Protein AF-A0A0B6YIV0-F1 (afdb_monomer_lite)

Radius of gyration: 23.66 Å; chains: 1; bounding box: 48×44×50 Å

Secondary structure (DSSP, 8-state):
--SGGGTT--HHHHHTT-SPPS-PPPTT---SPPTTTS-PPPHHHHTT----HHHHGGGTT-----HHHHHHHHHHHTHHHHHHHHTT-

Sequence (89 aa):
KDHPFFKGLDWVQVYLQKYSPPLIPPKGEVNAADAFDIGSFDEEDTKGIKLLESDQDLYKNFPLVVSERWQHEVAETVFETINTDTDKM

Organism: NCBI:txid1028688

Foldseek 3Di:
DPDPVCPPDDVVCVVVVVDDDPDDDDPPDDPDDPPVRVDDDDPVVCPPDDDDPVNVVVCPVVDDDDVVVVVVVCVVPPVVVVVVVVVVD

pLDDT: mean 89.69, std 11.5, range [60.69, 98.19]

InterPro domains:
  IPR000239 GPCR kinase [PR00717] (21-38)
  IPR000239 GPCR kinase [PR00717] (46-59)
  IPR000239 GPCR kinase [PR00717] (60-77)
  IPR000961 AGC-kinase, C-terminal [PS51285] (7-74)
  IPR000961 AGC-kinase, C-terminal [SM00133] (7-86)

Structure (mmCIF, N/CA/C/O backbone):
data_AF-A0A0B6YIV0-F1
#
_entry.id   AF-A0A0B6YIV0-F1
#
loop_
_atom_site.group_PDB
_atom_site.id
_atom_site.type_symbol
_atom_site.label_atom_id
_atom_site.label_alt_id
_atom_site.label_comp_id
_atom_site.label_asym_id
_atom_site.label_entity_id
_atom_site.label_seq_id
_atom_site.pdbx_PDB_ins_code
_atom_site.Cartn_x
_atom_site.Cartn_y
_atom_site.Cartn_z
_atom_site.occupancy
_atom_site.B_iso_or_equiv
_atom_site.auth_seq_id
_atom_site.auth_comp_id
_atom_site.auth_asym_id
_atom_site.auth_atom_id
_atom_site.pdbx_PDB_model_num
ATOM 1 N N . LYS A 1 1 ? 1.745 -1.123 -24.403 1.00 85.31 1 LYS A N 1
ATOM 2 C CA . LYS A 1 1 ? 1.663 -2.596 -24.265 1.00 85.31 1 LYS A CA 1
ATOM 3 C C . LYS A 1 1 ? 2.181 -3.310 -25.517 1.00 85.31 1 LYS A C 1
ATOM 5 O O . LYS A 1 1 ? 2.813 -4.342 -25.366 1.00 85.31 1 LYS A O 1
ATOM 10 N N . ASP A 1 2 ? 2.027 -2.709 -26.702 1.00 93.56 2 ASP A N 1
ATOM 11 C CA . ASP A 1 2 ? 2.377 -3.322 -28.001 1.00 93.56 2 ASP A CA 1
ATOM 12 C C . ASP A 1 2 ? 3.811 -3.057 -28.493 1.00 93.56 2 ASP A C 1
ATOM 14 O O . ASP A 1 2 ? 4.179 -3.442 -29.600 1.00 93.56 2 ASP A O 1
ATOM 18 N N . HIS A 1 3 ? 4.643 -2.387 -27.690 1.00 97.69 3 HIS A N 1
ATOM 19 C CA . HIS A 1 3 ? 6.044 -2.178 -28.048 1.00 97.69 3 HIS A CA 1
ATOM 20 C C . HIS A 1 3 ? 6.779 -3.535 -28.125 1.00 97.69 3 HIS A C 1
ATOM 22 O O . HIS A 1 3 ? 6.587 -4.354 -27.221 1.00 97.69 3 HIS A O 1
ATOM 28 N N . PRO A 1 4 ? 7.669 -3.771 -29.114 1.00 97.81 4 PRO A N 1
ATOM 29 C CA . PRO A 1 4 ? 8.362 -5.054 -29.288 1.00 97.81 4 PRO A CA 1
ATOM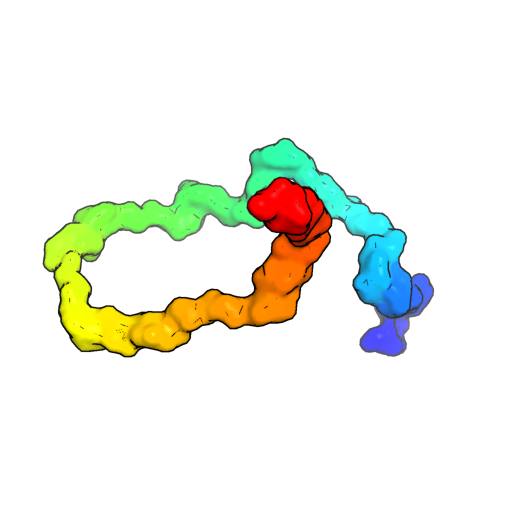 30 C C . PRO A 1 4 ? 9.120 -5.562 -28.056 1.00 97.81 4 PRO A C 1
ATOM 32 O O . PRO A 1 4 ? 9.279 -6.766 -27.893 1.00 97.81 4 PRO A O 1
ATOM 35 N N . PHE A 1 5 ? 9.545 -4.660 -27.169 1.00 97.00 5 PHE A N 1
ATOM 36 C CA . PHE A 1 5 ? 10.138 -5.004 -25.871 1.00 97.00 5 PHE A CA 1
ATOM 37 C C . PHE A 1 5 ? 9.254 -5.938 -25.024 1.00 97.00 5 PHE A C 1
ATOM 39 O O . PHE A 1 5 ? 9.771 -6.815 -24.347 1.00 97.00 5 PHE A O 1
ATOM 46 N N . PHE A 1 6 ? 7.927 -5.785 -25.086 1.00 97.44 6 PHE A N 1
ATOM 47 C CA . PHE A 1 6 ? 6.972 -6.594 -24.317 1.00 97.44 6 PHE A CA 1
ATOM 48 C C . PHE A 1 6 ? 6.492 -7.840 -25.074 1.00 97.44 6 PHE A C 1
ATOM 50 O O . PHE A 1 6 ? 5.531 -8.491 -24.658 1.00 97.44 6 PHE A O 1
ATOM 57 N N . LYS A 1 7 ? 7.121 -8.177 -26.206 1.00 96.06 7 LYS A N 1
ATOM 58 C CA . LYS A 1 7 ? 6.763 -9.362 -26.985 1.00 96.06 7 LYS A CA 1
ATOM 59 C C . LYS A 1 7 ? 6.927 -10.615 -26.119 1.00 96.06 7 LYS A C 1
ATOM 61 O O . LYS A 1 7 ? 8.005 -10.876 -25.601 1.00 96.06 7 LYS A O 1
ATOM 66 N N . GLY A 1 8 ? 5.855 -11.399 -26.002 1.00 93.00 8 GLY A N 1
ATOM 67 C CA . GLY A 1 8 ? 5.818 -12.615 -25.180 1.00 93.00 8 GLY A CA 1
ATOM 68 C C . GLY A 1 8 ? 5.237 -12.424 -23.776 1.00 93.00 8 GLY A C 1
ATOM 69 O O . GLY A 1 8 ? 5.071 -13.413 -23.066 1.00 93.00 8 GLY A O 1
ATOM 70 N N . LEU A 1 9 ? 4.880 -11.194 -23.383 1.00 96.50 9 LEU A N 1
ATOM 71 C CA . LEU A 1 9 ? 4.101 -10.955 -22.169 1.00 96.50 9 LEU A CA 1
ATOM 72 C C . LEU A 1 9 ? 2.601 -11.040 -22.453 1.00 96.50 9 LEU A C 1
ATOM 74 O O . LEU A 1 9 ? 2.077 -10.330 -23.312 1.00 96.50 9 LEU A O 1
ATOM 78 N N . ASP A 1 10 ? 1.905 -11.857 -21.669 1.00 97.12 10 ASP A N 1
ATOM 79 C CA . ASP A 1 10 ? 0.451 -11.834 -21.575 1.00 97.12 10 ASP A CA 1
ATOM 80 C C . ASP A 1 10 ? 0.031 -10.848 -20.477 1.00 97.12 10 ASP A C 1
ATOM 82 O O . ASP A 1 10 ? 0.218 -11.082 -19.281 1.00 97.12 10 ASP A O 1
ATOM 86 N N . TRP A 1 11 ? -0.571 -9.729 -20.881 1.00 96.12 11 TRP A N 1
ATOM 87 C CA . TRP A 1 11 ? -1.002 -8.678 -19.962 1.00 96.12 11 TRP A CA 1
ATOM 88 C C . TRP A 1 11 ? -2.098 -9.110 -18.985 1.00 96.12 11 TRP A C 1
ATOM 90 O O . TRP A 1 11 ? -2.203 -8.502 -17.920 1.00 96.12 11 TRP A O 1
ATOM 100 N N . VAL A 1 12 ? -2.886 -10.139 -19.310 1.00 97.31 12 VAL A N 1
ATOM 101 C CA . VAL A 1 12 ? -3.863 -10.716 -18.378 1.00 97.31 12 VAL A CA 1
ATOM 102 C C . VAL A 1 12 ? -3.125 -11.431 -17.249 1.00 97.31 12 VAL A C 1
ATOM 104 O O . VAL A 1 12 ? -3.419 -11.204 -16.079 1.00 97.31 12 VAL A O 1
ATOM 107 N N . GLN A 1 13 ? -2.098 -12.217 -17.579 1.00 97.38 13 GLN A N 1
ATOM 108 C CA . GLN A 1 13 ? -1.263 -12.902 -16.586 1.00 97.38 13 GLN A CA 1
ATOM 109 C C . GLN A 1 13 ? -0.432 -11.918 -15.752 1.00 97.38 13 GLN A C 1
ATOM 111 O O . GLN A 1 13 ? -0.240 -12.141 -14.557 1.00 97.38 13 GLN A O 1
ATOM 116 N N . VAL A 1 14 ? 0.019 -10.805 -16.346 1.00 96.38 14 VAL A N 1
ATOM 117 C CA . VAL A 1 14 ? 0.671 -9.709 -15.606 1.00 96.38 14 VAL A CA 1
ATOM 118 C C . VAL A 1 14 ? -0.296 -9.083 -14.597 1.00 96.38 14 VAL A C 1
ATOM 120 O O . VAL A 1 14 ? 0.066 -8.928 -13.435 1.00 96.38 14 VAL A O 1
ATOM 123 N N . TYR A 1 15 ? -1.524 -8.752 -15.010 1.00 96.50 15 TYR A N 1
ATOM 124 C CA . TYR A 1 15 ? -2.531 -8.151 -14.127 1.00 96.50 15 TYR A CA 1
ATOM 125 C C . TYR A 1 15 ? -2.918 -9.076 -12.965 1.00 96.50 15 TYR A C 1
ATOM 127 O O . TYR A 1 15 ? -3.010 -8.632 -11.826 1.00 96.50 15 TYR A O 1
ATOM 135 N N . LEU A 1 16 ? -3.066 -10.373 -13.241 1.00 97.31 16 LEU A N 1
ATOM 136 C CA . LEU A 1 16 ? -3.343 -11.408 -12.241 1.00 97.31 16 LEU A CA 1
ATOM 137 C C . LEU A 1 16 ? -2.108 -11.815 -11.412 1.00 97.31 16 LEU A C 1
ATOM 139 O O . LEU A 1 16 ? -2.183 -12.786 -10.658 1.00 97.31 16 LEU A O 1
ATOM 143 N N . GLN A 1 17 ? -0.975 -11.119 -11.582 1.00 96.12 17 GLN A N 1
ATOM 144 C CA . GLN A 1 17 ? 0.281 -11.342 -10.859 1.00 96.12 17 GLN A CA 1
ATOM 145 C C . GLN A 1 17 ? 0.801 -12.791 -10.955 1.00 96.12 17 GLN A C 1
ATOM 147 O O . GLN A 1 17 ? 1.308 -13.355 -9.988 1.00 96.12 17 GLN A O 1
ATOM 152 N N . LYS A 1 18 ? 0.671 -13.423 -12.131 1.00 96.81 18 LYS A N 1
ATOM 153 C CA . LYS A 1 18 ? 1.082 -14.823 -12.360 1.00 96.81 18 LYS A CA 1
ATOM 154 C C . LYS A 1 18 ? 2.539 -14.999 -12.779 1.00 96.81 18 LYS A C 1
ATOM 156 O O . LYS A 1 18 ? 3.074 -16.096 -12.647 1.00 96.81 18 LYS A O 1
ATOM 161 N N . TYR A 1 19 ? 3.194 -13.946 -13.263 1.00 96.31 19 TYR A N 1
ATOM 162 C CA . TYR A 1 19 ? 4.634 -13.979 -13.519 1.00 96.31 19 TYR A CA 1
ATOM 163 C C . TYR A 1 19 ? 5.403 -13.895 -12.199 1.00 96.31 19 TYR A C 1
ATOM 165 O O . TYR A 1 19 ? 5.165 -12.989 -11.402 1.00 96.31 19 TYR A O 1
ATOM 173 N N . SER A 1 20 ? 6.342 -14.817 -11.977 1.00 95.12 20 SER A N 1
ATOM 174 C CA . SER A 1 20 ? 7.206 -14.779 -10.797 1.00 95.12 20 SER A CA 1
ATOM 175 C C . SER A 1 20 ? 8.043 -13.494 -10.788 1.00 95.12 20 SER A C 1
ATOM 177 O O . SER A 1 20 ? 8.704 -13.205 -11.792 1.00 95.12 20 SER A O 1
ATOM 179 N N . PRO A 1 21 ? 8.048 -12.726 -9.682 1.00 93.25 21 PRO A N 1
ATOM 180 C CA . PRO A 1 21 ? 8.936 -11.583 -9.547 1.00 93.25 21 PRO A CA 1
ATOM 181 C C . PRO A 1 21 ? 10.399 -12.019 -9.723 1.00 93.25 21 PRO A C 1
ATOM 183 O O . PRO A 1 21 ? 10.784 -13.062 -9.190 1.00 93.25 21 PRO A O 1
ATOM 186 N N . PRO A 1 22 ? 11.234 -11.241 -10.433 1.00 91.81 22 PRO A N 1
ATOM 187 C CA . PRO A 1 22 ? 12.640 -11.589 -10.650 1.00 91.81 22 PRO A CA 1
ATOM 188 C C . PRO A 1 22 ? 13.475 -11.537 -9.362 1.00 91.81 22 PRO A C 1
ATOM 190 O O . PRO A 1 22 ? 14.559 -12.111 -9.308 1.00 91.81 22 PRO A O 1
ATOM 193 N N . LEU A 1 23 ? 12.975 -10.852 -8.330 1.00 88.06 23 LEU A N 1
ATOM 194 C CA . LEU A 1 23 ? 13.580 -10.757 -7.011 1.00 88.06 23 LEU A CA 1
ATOM 195 C C . LEU A 1 23 ? 12.469 -10.743 -5.958 1.00 88.06 23 LEU A C 1
ATOM 197 O O . LEU A 1 23 ? 11.540 -9.940 -6.044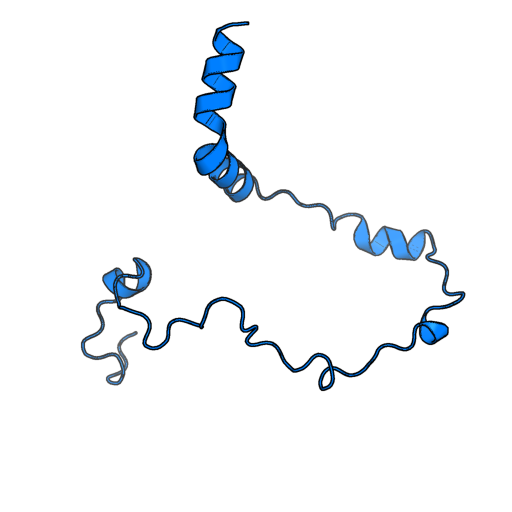 1.00 88.06 23 LEU A O 1
ATOM 201 N N . ILE A 1 24 ? 12.583 -11.619 -4.962 1.00 87.19 24 ILE A N 1
ATOM 202 C CA . ILE A 1 24 ? 11.761 -11.589 -3.751 1.00 87.19 24 ILE A CA 1
ATOM 203 C C . ILE A 1 24 ? 12.623 -10.927 -2.672 1.00 87.19 24 ILE A C 1
ATOM 205 O O . ILE A 1 24 ? 13.676 -11.485 -2.354 1.00 87.19 24 ILE A O 1
ATOM 209 N N . PRO 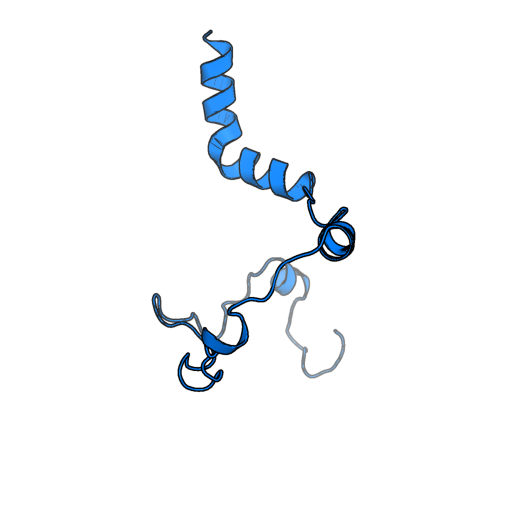A 1 25 ? 12.230 -9.759 -2.129 1.00 80.56 25 PRO A N 1
ATOM 210 C CA . PRO A 1 25 ? 13.000 -9.109 -1.078 1.00 80.56 25 PRO A CA 1
ATOM 211 C C . PRO A 1 25 ? 13.203 -10.049 0.119 1.00 80.56 25 PRO A C 1
ATOM 213 O O . PRO A 1 25 ? 12.249 -10.725 0.529 1.00 80.56 25 PRO A O 1
ATOM 216 N N . PRO A 1 26 ? 14.421 -10.127 0.679 1.00 82.56 26 PRO A N 1
ATOM 217 C CA . PRO A 1 26 ? 14.658 -10.916 1.875 1.00 82.56 26 PRO A CA 1
ATOM 218 C C . PRO A 1 26 ? 13.825 -10.360 3.034 1.00 82.56 26 PRO A C 1
ATOM 220 O O . PRO A 1 26 ? 13.664 -9.152 3.213 1.00 82.56 26 PRO A O 1
ATOM 223 N N . LYS A 1 27 ? 13.244 -11.264 3.825 1.00 79.88 27 LYS A N 1
ATOM 224 C CA . LYS A 1 27 ? 12.427 -10.880 4.979 1.00 79.88 27 LYS A CA 1
ATOM 225 C C . LYS A 1 27 ? 13.313 -10.161 6.000 1.00 79.88 27 LYS A C 1
ATOM 227 O O . LYS A 1 27 ? 14.251 -10.764 6.507 1.00 79.88 27 LYS A O 1
ATOM 232 N N . GLY A 1 28 ? 12.978 -8.913 6.321 1.00 71.31 28 GLY A N 1
ATOM 233 C CA . GLY A 1 28 ? 13.680 -8.113 7.330 1.00 71.31 28 GLY A CA 1
ATOM 234 C C . GLY A 1 28 ? 14.638 -7.057 6.775 1.00 71.31 28 GLY A C 1
ATOM 235 O O . GLY A 1 28 ? 15.117 -6.245 7.558 1.00 71.31 28 GLY A O 1
ATOM 236 N N . GLU A 1 29 ? 14.873 -7.008 5.459 1.00 64.06 29 GLU A N 1
ATOM 237 C CA . GLU A 1 29 ? 15.610 -5.903 4.834 1.00 64.06 29 GLU A CA 1
ATOM 238 C C . GLU A 1 29 ? 14.622 -4.882 4.266 1.00 64.06 29 GLU A C 1
ATOM 240 O O . GLU A 1 29 ? 13.772 -5.188 3.426 1.00 64.06 29 GLU A O 1
ATOM 245 N N . VAL A 1 30 ? 14.716 -3.651 4.759 1.00 62.97 30 VAL A N 1
ATOM 246 C CA . VAL A 1 30 ? 13.993 -2.513 4.200 1.00 62.97 30 VAL A CA 1
ATOM 247 C C . VAL A 1 30 ? 14.793 -1.979 3.014 1.00 62.97 30 VAL A C 1
ATOM 249 O O . VAL A 1 30 ? 15.905 -1.495 3.182 1.00 62.97 30 VAL A O 1
ATOM 252 N N . ASN A 1 31 ? 14.222 -2.018 1.808 1.00 61.97 31 ASN A N 1
ATOM 253 C CA . ASN A 1 31 ? 14.733 -1.247 0.666 1.00 61.97 31 ASN A CA 1
ATOM 254 C C . ASN A 1 31 ? 14.332 0.232 0.822 1.00 61.97 31 ASN A C 1
ATOM 256 O O . ASN A 1 31 ? 13.646 0.803 -0.026 1.00 61.97 31 ASN A O 1
ATOM 260 N N . ALA A 1 32 ? 14.691 0.819 1.960 1.00 68.62 32 ALA A N 1
ATOM 261 C CA . ALA A 1 32 ? 14.582 2.241 2.234 1.00 68.62 32 ALA A CA 1
ATOM 262 C C . ALA A 1 32 ? 15.969 2.876 2.067 1.00 68.62 32 ALA A C 1
ATOM 264 O O . ALA A 1 32 ? 16.983 2.184 2.158 1.00 68.62 32 ALA A O 1
ATOM 265 N N . ALA A 1 33 ? 16.018 4.186 1.816 1.00 62.16 33 ALA A N 1
ATOM 266 C CA . ALA A 1 33 ? 17.257 4.930 2.026 1.00 62.16 33 ALA A CA 1
ATOM 267 C C . ALA A 1 33 ? 17.707 4.728 3.483 1.00 62.16 33 ALA A C 1
ATOM 269 O O . ALA A 1 33 ? 16.850 4.628 4.369 1.00 62.16 33 ALA A O 1
ATOM 270 N N . ASP A 1 34 ? 19.019 4.626 3.719 1.00 65.31 34 ASP A N 1
ATOM 271 C CA . ASP A 1 34 ? 19.550 4.476 5.072 1.00 65.31 34 ASP A CA 1
ATOM 272 C C . ASP A 1 34 ? 18.984 5.605 5.948 1.00 65.31 34 ASP A C 1
ATOM 274 O O . ASP A 1 34 ? 18.929 6.764 5.529 1.00 65.31 34 ASP A O 1
ATOM 278 N N . ALA A 1 35 ? 18.550 5.277 7.166 1.00 65.56 35 ALA A N 1
ATOM 279 C CA . ALA A 1 35 ? 18.134 6.276 8.141 1.00 65.56 35 ALA A CA 1
ATOM 280 C C . ALA A 1 35 ? 19.240 7.326 8.391 1.00 65.56 35 ALA A C 1
ATOM 282 O O . ALA A 1 35 ? 18.939 8.464 8.745 1.00 65.56 35 ALA A O 1
ATOM 283 N N . PHE A 1 36 ? 20.507 6.967 8.163 1.00 60.69 36 PHE A N 1
ATOM 284 C CA . PHE A 1 36 ? 21.642 7.887 8.189 1.00 60.69 36 PHE A CA 1
ATOM 285 C C . PHE A 1 36 ? 21.764 8.769 6.928 1.00 60.69 36 PHE A C 1
ATOM 287 O O . PHE A 1 36 ? 22.294 9.875 7.028 1.00 60.69 36 PHE A O 1
ATOM 294 N N . ASP A 1 37 ? 21.239 8.342 5.774 1.00 66.94 37 ASP A N 1
ATOM 295 C CA . ASP A 1 37 ? 21.294 9.075 4.494 1.00 66.94 37 ASP A CA 1
ATOM 296 C C . ASP A 1 37 ? 20.119 10.049 4.293 1.00 66.94 37 ASP A C 1
ATOM 298 O O . ASP A 1 37 ? 20.220 10.998 3.515 1.00 66.94 37 ASP A O 1
ATOM 302 N N . ILE A 1 38 ? 18.993 9.842 4.984 1.00 65.50 38 ILE A N 1
ATOM 303 C CA 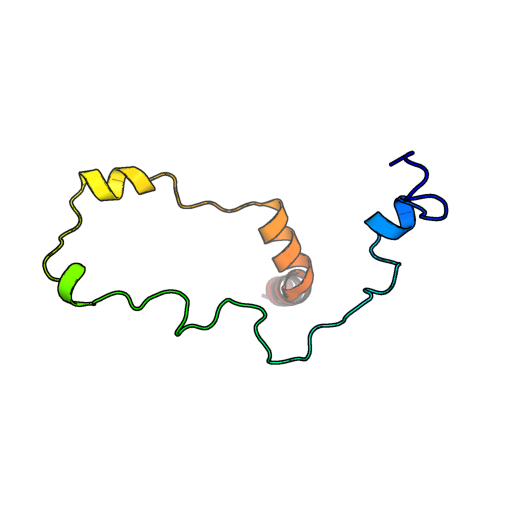. ILE A 1 38 ? 17.783 10.682 4.859 1.00 65.50 38 ILE A CA 1
ATOM 304 C C . ILE A 1 38 ? 17.868 12.022 5.610 1.00 65.50 38 ILE A C 1
ATOM 306 O O . ILE A 1 38 ? 16.926 12.812 5.553 1.00 65.50 38 ILE A O 1
ATOM 310 N N . GLY A 1 39 ? 19.001 12.300 6.265 1.00 64.75 39 GLY A N 1
ATOM 311 C CA . GLY A 1 39 ? 19.188 13.455 7.140 1.00 64.75 39 GLY A CA 1
ATOM 312 C C . GLY A 1 39 ? 18.481 13.277 8.487 1.00 64.75 39 GLY A C 1
ATOM 313 O O . GLY A 1 39 ? 17.373 12.752 8.575 1.00 64.75 39 GLY A O 1
ATOM 314 N N . SER A 1 40 ? 19.131 13.710 9.565 1.00 72.12 40 SER A N 1
ATOM 315 C CA . SER A 1 40 ? 18.511 13.767 10.889 1.00 72.12 40 SER A CA 1
ATOM 316 C C . SER A 1 40 ? 17.685 15.044 11.017 1.00 72.12 40 SER A C 1
ATOM 318 O O . SER A 1 40 ? 18.206 16.134 10.779 1.00 72.12 40 SER A O 1
ATOM 320 N N . PHE A 1 41 ? 16.430 14.925 11.437 1.00 75.69 41 PHE A N 1
ATOM 321 C CA . PHE A 1 41 ? 15.660 16.078 11.899 1.00 75.69 41 PHE A CA 1
ATOM 322 C C . PHE A 1 41 ? 16.173 16.491 13.285 1.00 75.69 41 PHE A C 1
ATOM 324 O O . PHE A 1 41 ? 16.297 15.633 14.160 1.00 75.69 41 PHE A O 1
ATOM 331 N N . ASP A 1 42 ? 16.491 17.773 13.483 1.00 81.88 42 ASP A N 1
ATOM 332 C CA . ASP A 1 42 ? 16.821 18.302 14.808 1.00 81.88 42 ASP A CA 1
ATOM 333 C C . ASP A 1 42 ? 15.518 18.527 15.587 1.00 81.88 42 ASP A C 1
ATOM 335 O O . ASP A 1 42 ? 14.616 19.238 15.143 1.00 81.88 42 ASP A O 1
ATOM 339 N N . GLU A 1 43 ? 15.391 17.895 16.750 1.00 76.00 43 GLU A N 1
ATOM 340 C CA . GLU A 1 43 ? 14.215 18.052 17.606 1.00 76.00 43 GLU A CA 1
ATOM 341 C C . GLU A 1 43 ? 14.070 19.506 18.093 1.00 76.00 43 GLU A C 1
ATOM 343 O O . GLU A 1 43 ? 12.945 19.999 18.245 1.00 76.00 43 GLU A O 1
ATOM 348 N N . GLU A 1 44 ? 15.184 20.234 18.251 1.00 82.56 44 GLU A N 1
ATOM 349 C CA . GLU A 1 44 ? 15.175 21.650 18.625 1.00 82.56 44 GLU A CA 1
ATOM 350 C C . GLU A 1 44 ? 14.535 22.537 17.541 1.00 82.56 44 GLU A C 1
ATOM 352 O O . GLU A 1 44 ? 13.917 23.542 17.896 1.00 82.56 44 GLU A O 1
ATOM 357 N N . ASP A 1 45 ? 14.560 22.145 16.258 1.00 81.81 45 ASP A N 1
ATOM 358 C CA . ASP A 1 45 ? 13.923 22.907 15.166 1.00 81.81 45 ASP A CA 1
ATOM 359 C C . ASP A 1 45 ? 12.395 22.962 15.306 1.00 81.81 45 ASP A C 1
ATOM 361 O O . ASP A 1 45 ? 11.742 23.899 14.844 1.00 81.81 45 ASP A O 1
ATOM 365 N N . THR A 1 46 ? 11.803 21.960 15.959 1.00 83.50 46 THR A N 1
ATOM 366 C CA . THR A 1 46 ? 10.350 21.892 16.183 1.00 83.50 46 THR A CA 1
ATOM 367 C C . THR A 1 46 ? 9.934 22.416 17.554 1.00 83.50 46 THR A C 1
ATOM 369 O O . THR A 1 46 ? 8.745 22.603 17.842 1.00 83.50 46 THR A O 1
ATOM 372 N N . LYS A 1 47 ? 10.907 22.693 18.422 1.00 88.38 47 LYS A N 1
ATOM 373 C CA . LYS A 1 47 ? 10.663 23.054 19.810 1.00 88.38 47 LYS A CA 1
ATOM 374 C C . LYS A 1 47 ? 10.101 24.466 19.914 1.00 88.38 47 LYS A C 1
ATOM 376 O O . LYS A 1 47 ? 10.663 25.441 19.432 1.00 88.38 47 LYS A O 1
ATOM 381 N N . GLY A 1 48 ? 8.965 24.587 20.595 1.00 86.81 48 GLY A N 1
ATOM 382 C CA . GLY A 1 48 ? 8.280 25.868 20.780 1.00 86.81 48 GLY A CA 1
ATOM 383 C C . GLY A 1 48 ? 7.352 26.266 19.629 1.00 86.81 48 GLY A C 1
ATOM 384 O O . GLY A 1 48 ? 6.622 27.249 19.780 1.00 86.81 48 GLY A O 1
ATOM 385 N N . ILE A 1 49 ? 7.297 25.490 18.539 1.00 90.06 49 ILE A N 1
ATOM 386 C CA . ILE A 1 49 ? 6.251 25.633 17.524 1.00 90.06 49 ILE A CA 1
ATOM 387 C C . ILE A 1 49 ? 4.919 25.201 18.143 1.00 90.06 49 ILE A C 1
ATOM 389 O O . ILE A 1 49 ? 4.789 24.111 18.699 1.00 90.06 49 ILE A O 1
ATOM 393 N N . LYS A 1 50 ? 3.913 26.075 18.062 1.00 93.12 50 LYS A N 1
ATOM 394 C CA . LYS A 1 50 ? 2.545 25.786 18.499 1.00 93.12 50 LYS A CA 1
ATOM 395 C C . LYS A 1 50 ? 1.639 25.773 17.285 1.00 93.12 50 LYS A C 1
ATOM 397 O O . LYS A 1 50 ? 1.659 26.723 16.511 1.00 93.12 50 LYS A O 1
ATOM 402 N N . LEU A 1 51 ? 0.832 24.726 17.166 1.00 93.75 51 LEU A N 1
ATOM 403 C CA . LEU A 1 51 ? -0.198 24.655 16.139 1.00 93.75 51 LEU A CA 1
ATOM 404 C C . LEU A 1 51 ? -1.344 25.589 16.520 1.00 93.75 51 LEU A C 1
ATOM 406 O O . LEU A 1 51 ? -1.900 25.487 17.617 1.00 93.75 51 LEU A O 1
ATOM 410 N N . LEU A 1 52 ? -1.669 26.507 15.619 1.00 96.38 52 LEU A N 1
ATOM 411 C CA . LEU A 1 52 ? -2.823 27.383 15.737 1.00 96.38 52 LEU A CA 1
ATOM 412 C C . LEU A 1 52 ? -4.072 26.680 15.193 1.00 96.38 52 LEU A C 1
ATOM 414 O O . LEU A 1 52 ? -3.989 25.702 14.450 1.00 96.38 52 LEU A O 1
ATOM 418 N N . GLU A 1 53 ? -5.249 27.205 15.523 1.00 95.75 53 GLU A N 1
ATOM 419 C CA . GLU A 1 53 ? -6.521 26.707 14.979 1.00 95.75 53 GLU A CA 1
ATOM 420 C C . GLU A 1 53 ? -6.552 26.792 13.442 1.00 95.75 53 GLU A C 1
ATOM 422 O O . GLU A 1 53 ? -6.961 25.845 12.776 1.00 95.75 53 GLU A O 1
ATOM 427 N N . SER A 1 54 ? -5.985 27.861 12.868 1.00 96.44 54 SER A N 1
ATOM 428 C CA . SER A 1 54 ? -5.834 28.023 11.416 1.00 96.44 54 SER A CA 1
ATOM 429 C C . SER A 1 54 ? -4.971 26.942 10.762 1.00 96.44 54 SER A C 1
ATOM 431 O O . SER A 1 54 ? -5.177 26.628 9.592 1.00 96.44 54 SER A O 1
ATOM 433 N N . ASP A 1 55 ? -4.012 26.374 11.499 1.00 97.38 55 ASP A N 1
ATOM 434 C CA . ASP A 1 55 ? -3.163 25.291 10.995 1.00 97.38 55 ASP A CA 1
ATOM 435 C C . ASP A 1 55 ? -3.929 23.964 11.014 1.00 97.38 55 ASP A C 1
ATOM 437 O O . ASP A 1 55 ? -3.808 23.162 10.091 1.00 97.38 55 ASP A O 1
ATOM 441 N N . GLN A 1 56 ? -4.760 23.744 12.040 1.00 96.88 56 GLN A N 1
ATOM 442 C CA . GLN A 1 56 ? -5.633 22.568 12.142 1.00 96.88 56 GLN A CA 1
ATOM 443 C C . GLN A 1 56 ? -6.711 22.563 11.055 1.00 96.88 56 GLN A C 1
ATOM 445 O O . GLN A 1 56 ? -7.026 21.510 10.497 1.00 96.88 56 GLN A O 1
ATOM 450 N N . ASP A 1 57 ? -7.221 23.740 10.690 1.00 96.56 57 ASP A N 1
ATOM 451 C CA . ASP A 1 57 ? -8.213 23.901 9.627 1.00 96.56 57 ASP A CA 1
ATOM 452 C C . ASP A 1 57 ? -7.735 23.381 8.263 1.00 96.56 57 ASP A C 1
ATOM 454 O O . ASP A 1 57 ? -8.556 22.940 7.451 1.00 96.56 57 ASP A O 1
ATOM 458 N N . LEU A 1 58 ? -6.422 23.366 8.008 1.00 97.50 58 LEU A N 1
ATOM 459 C CA . LEU A 1 58 ? -5.847 22.772 6.795 1.00 97.50 58 LEU A CA 1
ATOM 460 C C . LEU A 1 58 ? -6.116 21.261 6.713 1.00 97.50 58 LEU A C 1
ATOM 462 O O . LEU A 1 58 ? -6.277 20.719 5.619 1.00 97.50 58 LEU A O 1
ATOM 466 N N . TYR A 1 59 ? -6.223 20.588 7.861 1.00 97.31 59 TYR A N 1
ATOM 467 C CA . TYR A 1 59 ? -6.408 19.140 7.976 1.00 97.31 59 TYR A CA 1
ATOM 468 C C . TYR A 1 59 ? -7.859 18.729 8.236 1.00 97.31 59 TYR A C 1
ATOM 470 O O . TYR A 1 59 ? -8.138 17.544 8.416 1.00 97.31 59 TYR A O 1
ATOM 478 N N . LYS A 1 60 ? -8.816 19.664 8.212 1.00 97.00 60 LYS A N 1
ATOM 479 C CA . LYS A 1 60 ? -10.226 19.381 8.543 1.00 97.00 60 LYS A CA 1
ATOM 480 C C . LYS A 1 60 ? -10.867 18.266 7.706 1.00 97.00 60 LYS A C 1
ATOM 482 O O . LYS A 1 60 ? -11.751 17.567 8.186 1.00 97.00 60 LYS A O 1
ATOM 487 N N . ASN A 1 61 ? -10.400 18.089 6.468 1.00 97.12 61 ASN A N 1
ATOM 488 C CA . ASN A 1 61 ? -10.870 17.062 5.530 1.00 97.12 61 ASN A CA 1
ATOM 489 C C . ASN A 1 61 ? -9.853 15.925 5.337 1.00 97.12 61 ASN A C 1
ATOM 491 O O . ASN A 1 61 ? -9.950 15.170 4.373 1.00 97.12 61 ASN A O 1
ATOM 495 N N . PHE A 1 62 ? -8.846 15.836 6.205 1.00 97.75 62 PHE A N 1
ATOM 496 C CA . PHE A 1 62 ? -7.847 14.775 6.166 1.00 97.75 62 PHE A CA 1
ATOM 497 C C . PHE A 1 62 ? -8.419 13.394 6.537 1.00 97.75 62 PHE A C 1
ATOM 499 O O . PHE A 1 62 ? -8.046 12.421 5.880 1.00 97.75 62 PHE A O 1
ATOM 506 N N . PRO A 1 63 ? -9.324 13.257 7.534 1.00 97.62 63 PRO A N 1
ATOM 507 C CA . PRO A 1 63 ? -9.912 11.959 7.849 1.00 97.62 63 PRO A CA 1
ATOM 508 C C . PRO A 1 63 ? -10.701 11.393 6.663 1.00 97.62 63 PRO A C 1
ATOM 510 O O . PRO A 1 63 ? -11.621 12.032 6.152 1.00 97.62 63 PRO A O 1
ATOM 513 N N . LEU A 1 64 ? -10.365 10.170 6.250 1.00 97.31 64 LEU A N 1
ATOM 514 C CA . LEU A 1 64 ? -11.019 9.473 5.147 1.00 97.31 64 LEU A CA 1
ATOM 515 C C . LEU A 1 64 ? -11.116 7.978 5.444 1.00 97.31 64 LEU A C 1
ATOM 517 O O . LEU A 1 64 ? -10.144 7.351 5.860 1.00 97.31 64 LEU A O 1
ATOM 521 N N . VAL A 1 65 ? -12.275 7.398 5.142 1.00 97.62 65 VAL A N 1
ATOM 522 C CA . VAL A 1 65 ? -12.465 5.947 5.088 1.00 97.62 65 VAL A CA 1
ATOM 523 C C . VAL A 1 65 ? -12.899 5.580 3.677 1.00 97.62 65 VAL A C 1
ATOM 525 O O . VAL A 1 65 ? -13.945 6.019 3.198 1.00 97.62 65 VAL A O 1
ATOM 528 N N . VAL A 1 66 ? -12.095 4.762 2.998 1.00 97.81 66 VAL A N 1
ATOM 529 C CA . VAL A 1 66 ? -12.448 4.224 1.681 1.00 97.81 66 VAL A CA 1
ATOM 530 C C . VAL A 1 66 ? -13.272 2.963 1.897 1.00 97.81 66 VAL A C 1
ATOM 532 O O . VAL A 1 66 ? -12.725 1.913 2.230 1.00 97.81 66 VAL A O 1
ATOM 535 N N . SER A 1 67 ? -14.590 3.074 1.718 1.00 97.88 67 SER A N 1
ATOM 536 C CA . SER A 1 67 ? -15.536 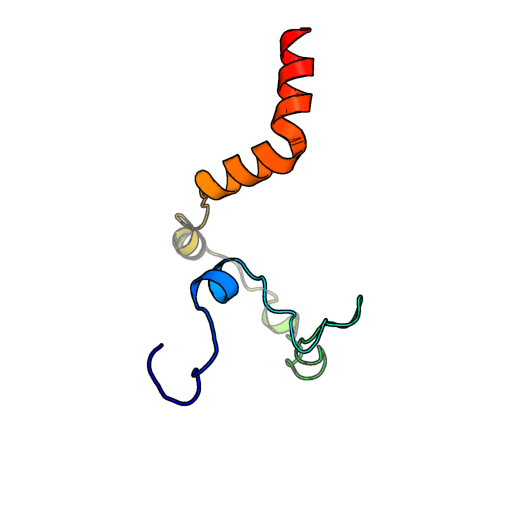2.005 2.070 1.00 97.88 67 SER A CA 1
ATOM 537 C C . SER A 1 67 ? -15.186 0.650 1.453 1.00 97.88 67 SER A C 1
ATOM 539 O O . SER A 1 67 ? -15.272 -0.354 2.146 1.00 97.88 67 SER A O 1
ATOM 541 N N . GLU A 1 68 ? -14.777 0.604 0.182 1.00 98.00 68 GLU A N 1
ATOM 542 C CA . GLU A 1 68 ? -14.391 -0.649 -0.486 1.00 98.00 68 GLU A CA 1
ATOM 543 C C . GLU A 1 68 ? -13.207 -1.324 0.219 1.00 98.00 68 GLU A C 1
ATOM 545 O O . GLU A 1 68 ? -13.235 -2.525 0.463 1.00 98.00 68 GLU A O 1
ATOM 550 N N . ARG A 1 69 ? -12.189 -0.546 0.606 1.00 98.06 69 ARG A N 1
ATOM 551 C CA . ARG A 1 69 ? -10.996 -1.063 1.290 1.00 98.06 69 ARG A CA 1
ATOM 552 C C . ARG A 1 69 ? -11.335 -1.587 2.678 1.00 98.06 69 ARG A C 1
ATOM 554 O O . ARG A 1 69 ? -10.915 -2.686 3.015 1.00 98.06 69 ARG A O 1
ATOM 561 N N . TRP A 1 70 ? -12.127 -0.830 3.438 1.00 98.19 70 TRP A N 1
ATOM 562 C CA . TRP A 1 70 ? -12.556 -1.240 4.774 1.00 98.19 70 TRP A CA 1
ATOM 563 C C . TRP A 1 70 ? -13.417 -2.508 4.726 1.00 98.19 70 TRP A C 1
ATOM 565 O O . TRP A 1 70 ? -13.173 -3.447 5.474 1.00 98.19 70 TRP A O 1
ATOM 575 N N . GLN A 1 71 ? -14.390 -2.572 3.811 1.00 98.19 71 GLN A N 1
ATOM 576 C CA . GLN A 1 71 ? -15.235 -3.759 3.663 1.00 98.19 71 GLN A CA 1
ATOM 577 C C . GLN A 1 71 ? -14.428 -4.979 3.223 1.00 98.19 71 GLN A C 1
ATOM 579 O O . GLN A 1 71 ? -14.675 -6.067 3.728 1.00 98.19 71 GLN A O 1
ATOM 584 N N . HIS A 1 72 ? -13.465 -4.806 2.314 1.00 98.00 72 HIS A N 1
ATOM 585 C CA . HIS A 1 72 ? -12.595 -5.889 1.867 1.00 98.00 72 HIS A CA 1
ATOM 586 C C . HIS A 1 72 ? -11.732 -6.430 3.013 1.00 98.00 72 HIS A C 1
ATOM 588 O O . HIS A 1 72 ? -11.726 -7.633 3.245 1.00 98.00 72 HIS A O 1
ATOM 594 N N . GLU A 1 73 ? -11.093 -5.548 3.790 1.00 98.19 73 GLU A N 1
ATOM 595 C CA . GLU A 1 73 ? -10.324 -5.937 4.978 1.00 98.19 73 GLU A CA 1
ATOM 596 C C . GLU A 1 73 ? -11.191 -6.707 5.983 1.00 98.19 73 GLU A C 1
ATOM 598 O O . GLU A 1 73 ? -10.804 -7.779 6.447 1.00 98.19 73 GLU A O 1
ATOM 603 N N . VAL A 1 74 ? -12.393 -6.205 6.283 1.00 98.19 74 VAL A N 1
ATOM 604 C CA . VAL A 1 74 ? -13.331 -6.866 7.201 1.00 98.19 74 VAL A CA 1
ATOM 605 C C . VAL A 1 74 ? -13.767 -8.230 6.665 1.00 98.19 74 VAL A C 1
ATOM 607 O O . VAL A 1 74 ? -13.765 -9.203 7.421 1.00 98.19 74 VAL A O 1
ATOM 610 N N . ALA A 1 75 ? -14.111 -8.315 5.377 1.00 98.06 75 ALA A N 1
ATOM 611 C CA . ALA A 1 75 ? -14.543 -9.545 4.717 1.00 98.06 75 ALA A CA 1
ATOM 612 C C . ALA A 1 75 ? -13.461 -10.634 4.735 1.00 98.06 75 ALA A C 1
ATOM 614 O O . ALA A 1 75 ? -13.783 -11.794 4.970 1.00 98.06 75 ALA A O 1
ATOM 615 N N . GLU A 1 76 ? -12.193 -10.269 4.529 1.00 97.69 76 GLU A N 1
ATOM 616 C CA . GLU A 1 76 ? -11.074 -11.219 4.501 1.00 97.69 76 GLU A CA 1
ATOM 617 C C . GLU A 1 76 ? -10.607 -11.672 5.890 1.00 97.69 76 GLU A C 1
ATOM 619 O O . GLU A 1 76 ? -9.929 -12.694 6.000 1.00 97.69 76 GLU A O 1
ATOM 624 N N . THR A 1 77 ? -10.937 -10.928 6.951 1.00 97.12 77 THR A N 1
ATOM 625 C CA . THR A 1 77 ? -10.357 -11.162 8.282 1.00 97.12 77 THR A CA 1
ATOM 626 C C . THR A 1 77 ? -11.366 -11.611 9.334 1.00 97.12 77 THR A C 1
ATOM 628 O O . THR A 1 77 ? -11.132 -12.614 10.006 1.00 97.12 77 THR A O 1
ATOM 631 N N . VAL A 1 78 ? -12.468 -10.879 9.523 1.00 97.19 78 VAL A N 1
ATOM 632 C CA . VAL A 1 78 ? -13.307 -11.016 10.730 1.00 97.19 78 VAL A CA 1
ATOM 633 C C . VAL A 1 78 ? -14.797 -11.188 10.455 1.00 97.19 78 VAL A C 1
ATOM 635 O O . VAL A 1 78 ? -15.524 -11.590 11.361 1.00 97.19 78 VAL A O 1
ATOM 638 N N . PHE A 1 79 ? -15.270 -10.910 9.238 1.00 97.56 79 PHE A N 1
ATOM 639 C CA . PHE A 1 79 ? -16.699 -10.836 8.923 1.00 97.56 79 PHE A CA 1
ATOM 640 C C . PHE A 1 79 ? -17.485 -12.094 9.320 1.00 97.56 79 PHE A C 1
ATOM 642 O O . PHE A 1 79 ? -18.495 -11.991 10.015 1.00 97.56 79 PHE A O 1
ATOM 649 N N . GLU A 1 80 ? -17.016 -13.281 8.929 1.00 97.25 80 GLU A N 1
ATOM 650 C CA . GLU A 1 80 ? -17.715 -14.543 9.215 1.00 97.25 80 GLU A CA 1
ATOM 651 C C . GLU A 1 80 ? -17.772 -14.850 10.716 1.00 97.25 80 GLU A C 1
ATOM 653 O O . GLU A 1 80 ? -18.839 -15.169 11.248 1.00 97.25 80 GLU A O 1
ATOM 658 N N . THR A 1 81 ? -16.637 -14.715 11.409 1.00 96.81 81 THR A N 1
ATOM 659 C CA . THR A 1 81 ? -16.520 -14.988 12.847 1.00 96.81 81 THR A CA 1
ATOM 660 C C . THR A 1 81 ? -17.422 -14.063 13.658 1.00 96.81 81 THR A C 1
ATOM 662 O O . THR A 1 81 ? -18.191 -14.529 14.494 1.00 96.81 81 THR A O 1
ATOM 665 N N . ILE A 1 82 ? -17.382 -12.758 13.373 1.00 97.31 82 ILE A N 1
ATOM 666 C CA . ILE A 1 82 ? -18.164 -11.756 14.105 1.00 97.31 82 ILE A CA 1
ATOM 667 C C . ILE A 1 82 ? -19.663 -11.951 13.885 1.00 97.31 82 ILE A C 1
ATOM 669 O O . ILE A 1 82 ? -20.423 -11.910 14.851 1.00 97.31 82 ILE A O 1
ATOM 673 N N . ASN A 1 83 ? -20.099 -12.204 12.649 1.00 97.38 83 ASN A N 1
ATOM 674 C CA . ASN A 1 83 ? -21.519 -12.424 12.369 1.00 97.38 83 ASN A CA 1
ATOM 675 C C . ASN A 1 83 ? -22.029 -13.697 13.050 1.00 97.38 83 ASN A C 1
ATOM 677 O O . ASN A 1 83 ? -23.062 -13.665 13.709 1.00 97.38 83 ASN A O 1
ATOM 681 N N . THR A 1 84 ? -21.260 -14.787 12.981 1.00 97.50 84 THR A N 1
ATOM 682 C CA . THR A 1 84 ? -21.609 -16.054 13.640 1.00 97.50 84 THR A CA 1
ATOM 683 C C . THR A 1 84 ? -21.748 -15.899 15.153 1.00 97.50 84 THR A C 1
ATOM 685 O O . THR A 1 84 ? -22.612 -16.530 15.758 1.00 97.50 84 THR A O 1
ATOM 688 N N . ASP A 1 85 ? -20.891 -15.101 15.789 1.00 97.06 85 ASP A N 1
ATOM 689 C CA . ASP A 1 85 ? -20.979 -14.851 17.228 1.00 97.06 85 ASP A CA 1
ATOM 690 C C . ASP A 1 85 ? -22.119 -13.897 17.585 1.00 97.06 85 ASP A C 1
ATOM 692 O O . ASP A 1 85 ? -22.789 -14.113 18.592 1.00 97.06 85 ASP A O 1
ATOM 696 N N . THR A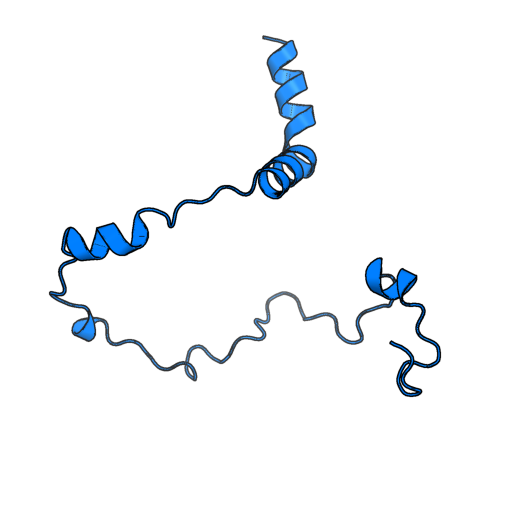 1 86 ? -22.392 -12.909 16.733 1.00 96.38 86 THR A N 1
ATOM 697 C CA . THR A 1 86 ? -23.520 -11.981 16.897 1.00 96.38 86 THR A CA 1
ATOM 698 C C . THR A 1 86 ? -24.864 -12.703 16.775 1.00 96.38 86 THR A C 1
ATOM 700 O O . THR A 1 86 ? -25.750 -12.454 17.582 1.00 96.38 86 THR A O 1
ATOM 703 N N . ASP A 1 87 ? -25.009 -13.646 15.839 1.00 95.50 87 ASP A N 1
ATOM 704 C CA . ASP A 1 87 ? -26.244 -14.423 15.636 1.00 95.50 87 ASP A CA 1
ATOM 705 C C . ASP A 1 87 ? -26.592 -15.350 16.819 1.00 95.50 87 ASP A C 1
ATOM 707 O O . ASP A 1 87 ? -27.727 -15.813 16.940 1.00 95.50 87 ASP A O 1
ATOM 711 N N . LYS A 1 88 ? -25.616 -15.660 17.684 1.00 93.69 88 LYS A N 1
ATOM 712 C CA . LYS A 1 88 ? -25.815 -16.469 18.900 1.00 93.69 88 LYS A CA 1
ATOM 713 C C . LYS A 1 88 ? -26.271 -15.642 20.108 1.00 93.69 88 LYS A C 1
ATOM 715 O O . LYS A 1 88 ? -26.597 -16.248 21.132 1.00 93.69 88 LYS A O 1
ATOM 720 N N . MET A 1 89 ? -26.204 -14.310 20.029 1.00 79.00 89 MET A N 1
ATOM 721 C CA . MET A 1 89 ? -26.601 -13.388 21.103 1.00 79.00 89 MET A CA 1
ATOM 722 C C . MET A 1 89 ? -28.110 -13.152 21.111 1.00 79.00 89 MET A C 1
ATOM 724 O O . MET A 1 89 ? -28.652 -13.032 22.233 1.00 79.00 89 MET A O 1
#